Protein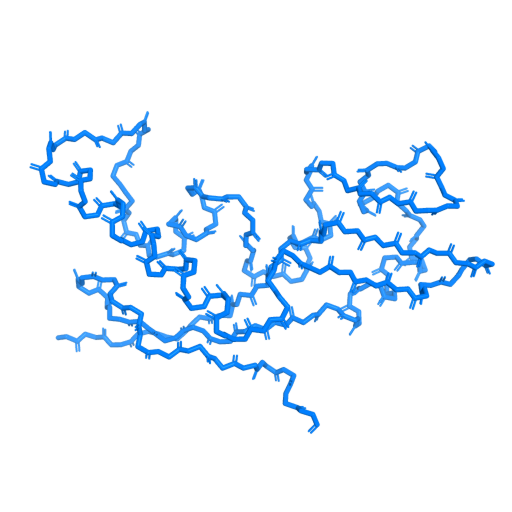 AF-A0A6N0HQB8-F1 (afdb_monomer)

Solvent-accessible surface area (backbone atoms only — not comparable to full-atom values): 7879 Å² total; per-residue (Å²): 140,53,77,46,76,46,60,37,22,46,25,66,44,38,35,37,42,55,97,88,37,78,72,44,76,42,41,74,46,86,48,49,64,59,42,43,54,53,54,48,52,51,46,52,52,49,54,51,26,61,76,70,75,51,55,101,81,65,80,71,91,46,67,65,42,51,45,45,66,71,61,66,49,29,26,74,40,67,66,54,44,40,66,38,83,63,79,31,50,47,47,92,36,89,91,36,45,32,59,64,71,50,58,70,71,50,48,53,52,48,61,70,70,61,67,38,33,37,41,31,28,35,70,88,78,56,48,72,73,47,53,40,65,67,71,67,132

pLDDT: mean 85.75, std 10.16, range [42.97, 95.31]

Nearest PDB structures (foldseek):
  5emw-assembly4_D  TM=5.513E-01  e=2.939E+00  Homo sapiens
  8a0v-assembly1_A  TM=5.756E-01  e=4.259E+00  Homo sapiens
  6s69-assembly1_A  TM=5.580E-01  e=4.531E+00  Homo sapiens
  5xjd-assembly1_B  TM=5.381E-01  e=5.802E+00  Mus musculus
  2bxr-assembly2_B  TM=3.133E-01  e=4.259E+00  Homo sapiens

Secondary structure (DSSP, 8-state):
--EEEEEEEEPEEEEEEETTEEEEEEES--SHHHHHHHHHHHHHHHHHHHHTT--SS---SSHHIIIIIISSSEESSHHHHHT--S--EESS-TT--SGGGS-HHHHHHHHHH---EEEEEETTT--EEEEEESS--

Radius of gyration: 16.35 Å; Cα contacts (8 Å, |Δi|>4): 228; chains: 1; bounding box: 39×25×43 Å

Foldseek 3Di:
DDKDKAKKFFAWAEWEDDPNETPDTDGPDDDFVSVLVVLQVLLVVLVVCVVVVHDPPDNDQWVCCSACPVPPGMDRALVCNQVRDDFHHYPPCVVDRGNVPDDPSHSVNSSVPTKMWMWMADTPSRHTDGIGTPPDD

Organism: NCBI:txid2738852

Sequence (137 aa):
MSVKKIKVYPQINTMSIVGGKLDALTQEYENTKDLKTALEGWVNMIKKYDSVGYYPLVKPEFISEVLVGAFSNIKLTKKAVIADNNYQNISDYPQCNRVFQLPNEIKTQILKRLSGYFVSYQTDNWEILSVESIDNP

Structure (mmCIF, N/CA/C/O backbone):
data_AF-A0A6N0HQB8-F1
#
_entry.id   AF-A0A6N0HQB8-F1
#
loop_
_atom_site.group_PDB
_atom_site.id
_atom_site.type_symbol
_atom_site.label_atom_id
_atom_site.label_alt_id
_atom_site.label_comp_id
_atom_site.label_asym_id
_atom_site.label_entity_id
_atom_site.label_seq_id
_atom_site.pdbx_PDB_ins_code
_atom_site.Cartn_x
_atom_site.Cartn_y
_atom_site.Cartn_z
_atom_site.occupancy
_atom_site.B_iso_or_equiv
_atom_site.auth_seq_id
_atom_site.auth_comp_id
_atom_site.auth_asym_id
_atom_site.auth_atom_id
_atom_site.pdbx_PDB_model_num
ATOM 1 N N . MET A 1 1 ? -14.346 -10.088 21.208 1.00 65.62 1 MET A N 1
ATOM 2 C CA . MET A 1 1 ? -13.255 -9.341 20.558 1.00 65.62 1 MET A CA 1
ATOM 3 C C . MET A 1 1 ? -12.535 -10.260 19.590 1.00 65.62 1 MET A C 1
ATOM 5 O O . MET A 1 1 ? -11.881 -11.197 20.034 1.00 65.62 1 MET A O 1
ATOM 9 N N . SER A 1 2 ? -12.717 -10.054 18.283 1.00 86.12 2 SER A N 1
ATOM 10 C CA . SER A 1 2 ? -12.026 -10.834 17.248 1.00 86.12 2 SER A CA 1
ATOM 11 C C . SER A 1 2 ? -10.854 -10.033 16.686 1.00 86.12 2 SER A C 1
ATOM 13 O O . SER A 1 2 ? -10.963 -8.833 16.440 1.00 86.12 2 SER A O 1
ATOM 15 N N . VAL A 1 3 ? -9.732 -10.707 16.445 1.00 88.75 3 VAL A N 1
ATOM 16 C CA . VAL A 1 3 ? -8.595 -10.148 15.704 1.00 88.75 3 VAL A CA 1
ATOM 17 C C . VAL A 1 3 ? -8.651 -10.680 14.279 1.00 88.75 3 VAL A C 1
ATOM 19 O O . VAL A 1 3 ? -8.899 -11.868 14.071 1.00 88.75 3 VAL A O 1
ATOM 22 N N . LYS A 1 4 ? -8.442 -9.811 13.292 1.00 89.44 4 LYS A N 1
ATOM 23 C CA . LYS A 1 4 ? -8.311 -10.197 11.884 1.00 89.44 4 LYS A CA 1
ATOM 24 C C . LYS A 1 4 ? -6.952 -9.771 11.350 1.00 89.44 4 LYS A C 1
ATOM 26 O O . LYS A 1 4 ? -6.420 -8.738 11.745 1.00 89.44 4 LYS A O 1
ATOM 31 N N . LYS A 1 5 ? -6.414 -10.575 10.433 1.00 90.94 5 LYS A N 1
ATOM 32 C CA . LYS A 1 5 ? -5.165 -10.314 9.712 1.00 90.94 5 LYS A CA 1
ATOM 33 C C . LYS A 1 5 ? -5.471 -10.234 8.221 1.00 90.94 5 LYS A C 1
ATOM 35 O O . LYS A 1 5 ? -6.092 -11.144 7.676 1.00 90.94 5 LYS A O 1
ATOM 40 N N . ILE A 1 6 ? -5.065 -9.147 7.573 1.00 89.25 6 ILE A N 1
ATOM 41 C CA . ILE A 1 6 ? -5.301 -8.908 6.143 1.00 89.25 6 ILE A CA 1
ATOM 42 C C . ILE A 1 6 ? -4.002 -8.610 5.412 1.00 89.25 6 ILE A C 1
ATOM 44 O O . ILE A 1 6 ? -3.038 -8.118 5.996 1.00 89.25 6 ILE A O 1
ATOM 48 N N . LYS A 1 7 ? -3.996 -8.919 4.116 1.00 91.81 7 LYS A N 1
ATOM 49 C CA . LYS A 1 7 ? -2.898 -8.616 3.204 1.00 91.81 7 LYS A CA 1
ATOM 50 C C . LYS A 1 7 ? -3.167 -7.287 2.516 1.00 91.81 7 LYS A C 1
ATOM 52 O O . LYS A 1 7 ? -4.243 -7.114 1.945 1.00 91.81 7 LYS A O 1
ATOM 57 N N . VAL A 1 8 ? -2.192 -6.388 2.531 1.00 90.81 8 VAL A N 1
ATOM 58 C CA . VAL A 1 8 ? -2.298 -5.089 1.868 1.00 90.81 8 VAL A CA 1
ATOM 59 C C . VAL A 1 8 ? -1.035 -4.744 1.090 1.00 90.81 8 VAL A C 1
ATOM 61 O O . VAL A 1 8 ? 0.054 -5.225 1.396 1.00 90.81 8 VAL A O 1
ATOM 64 N N . TYR A 1 9 ? -1.192 -3.909 0.071 1.00 92.06 9 TYR A N 1
ATOM 65 C CA . TYR A 1 9 ? -0.124 -3.439 -0.800 1.00 92.06 9 TYR A CA 1
ATOM 66 C C . TYR A 1 9 ? -0.314 -1.941 -1.036 1.00 92.06 9 TYR A C 1
ATOM 68 O O . TYR A 1 9 ? -1.346 -1.552 -1.593 1.00 92.06 9 TYR A O 1
ATOM 76 N N . PRO A 1 10 ? 0.637 -1.097 -0.618 1.00 92.06 10 PRO A N 1
ATOM 77 C CA . PRO A 1 10 ? 0.599 0.325 -0.925 1.00 92.06 10 PRO A CA 1
ATOM 78 C C . PRO A 1 10 ? 0.655 0.581 -2.435 1.00 92.06 10 PRO A C 1
ATOM 80 O O . PRO A 1 10 ? 1.257 -0.196 -3.184 1.00 92.06 10 PRO A O 1
ATOM 83 N N . GLN A 1 11 ? 0.028 1.666 -2.881 1.00 91.62 11 GLN A N 1
ATOM 84 C CA . GLN A 1 11 ? 0.095 2.129 -4.264 1.00 91.62 11 GLN A CA 1
ATOM 85 C C . GLN A 1 11 ? 1.523 2.495 -4.668 1.00 91.62 11 GLN A C 1
ATOM 87 O O . GLN A 1 11 ? 2.379 2.770 -3.830 1.00 91.62 11 GLN A O 1
ATOM 92 N N . ILE A 1 12 ? 1.765 2.500 -5.975 1.00 92.19 12 ILE A N 1
ATOM 93 C CA . ILE A 1 12 ? 3.021 2.965 -6.556 1.00 92.19 12 ILE A CA 1
ATOM 94 C C . ILE A 1 12 ? 2.941 4.481 -6.701 1.00 92.19 12 ILE A C 1
ATOM 96 O O . ILE A 1 12 ? 1.952 4.979 -7.233 1.00 92.19 12 ILE A O 1
ATOM 100 N N . ASN A 1 13 ? 3.984 5.185 -6.268 1.00 89.19 13 ASN A N 1
ATOM 101 C CA . ASN A 1 13 ? 4.097 6.634 -6.410 1.00 89.19 13 ASN A CA 1
ATOM 102 C C . ASN A 1 13 ? 4.970 6.981 -7.618 1.00 89.19 13 ASN A C 1
ATOM 104 O O . ASN A 1 13 ? 4.560 7.690 -8.541 1.00 89.19 13 ASN A O 1
ATOM 108 N N . THR A 1 14 ? 6.176 6.412 -7.642 1.00 89.88 14 THR A N 1
ATOM 109 C CA . THR A 1 14 ? 7.162 6.652 -8.694 1.00 89.88 14 THR A CA 1
ATOM 110 C C . THR A 1 14 ? 7.794 5.346 -9.161 1.00 89.88 14 THR A C 1
ATOM 112 O O . THR A 1 14 ? 7.902 4.367 -8.415 1.00 89.88 14 THR A O 1
ATOM 115 N N . MET A 1 15 ? 8.210 5.318 -10.423 1.00 91.75 15 MET A N 1
ATOM 116 C CA . MET A 1 15 ? 9.024 4.244 -10.973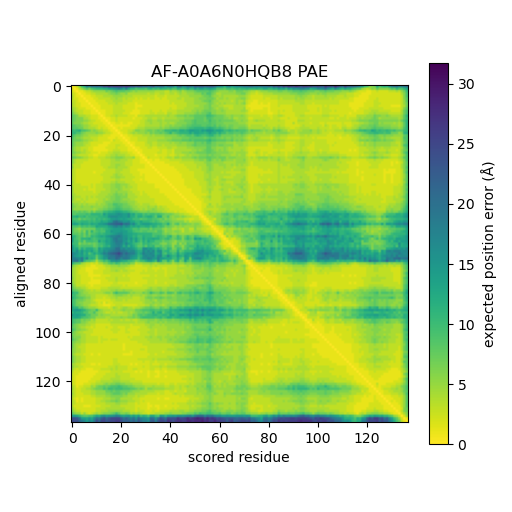 1.00 91.75 15 MET A CA 1
ATOM 117 C C . MET A 1 15 ? 10.028 4.778 -11.987 1.00 91.75 15 MET A C 1
ATOM 119 O O . MET A 1 15 ? 9.715 5.652 -12.797 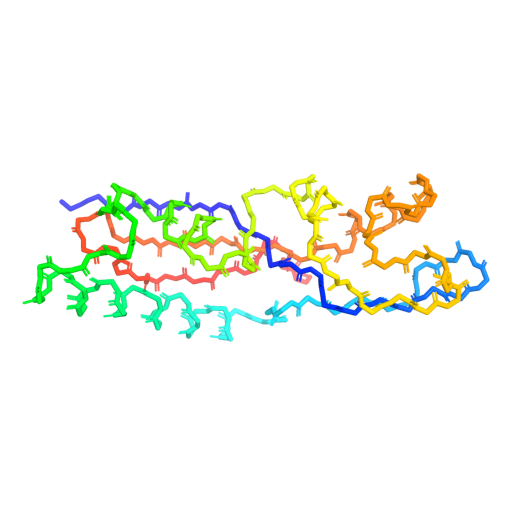1.00 91.75 15 MET A O 1
ATOM 123 N N . SER A 1 16 ? 11.223 4.198 -11.943 1.00 92.38 16 SER A N 1
ATOM 124 C CA . SER A 1 16 ? 12.278 4.416 -12.922 1.00 92.38 16 SER A CA 1
ATOM 125 C C . SER A 1 16 ? 12.371 3.193 -13.821 1.00 92.38 16 SER A C 1
ATOM 127 O O . SER A 1 16 ? 12.516 2.066 -13.337 1.00 92.38 16 SER A O 1
ATOM 129 N N . ILE A 1 17 ? 12.267 3.402 -15.126 1.00 91.88 17 ILE A N 1
ATOM 130 C CA . ILE A 1 17 ? 12.513 2.381 -16.139 1.00 91.88 17 ILE A CA 1
ATOM 131 C C . ILE A 1 17 ? 13.726 2.845 -16.933 1.00 91.88 17 ILE A C 1
ATOM 133 O O . ILE A 1 17 ? 13.737 3.985 -17.364 1.00 91.88 17 ILE A O 1
ATOM 137 N N . VAL A 1 18 ? 14.719 1.975 -17.126 1.00 89.81 18 VAL A N 1
ATOM 138 C CA . VAL A 1 18 ? 15.936 2.268 -17.900 1.00 89.81 18 VAL A CA 1
ATOM 139 C C . VAL A 1 18 ? 16.163 1.128 -18.884 1.00 89.81 18 VAL A C 1
ATOM 141 O O . VAL A 1 18 ? 16.213 -0.042 -18.499 1.00 89.81 18 VAL A O 1
ATOM 144 N N . GLY A 1 19 ? 16.252 1.442 -20.179 1.00 86.44 19 GLY A N 1
ATOM 145 C CA . GLY A 1 19 ? 16.508 0.438 -21.222 1.00 86.44 19 GLY A CA 1
ATOM 146 C C . GLY A 1 19 ? 15.482 -0.707 -21.253 1.00 86.44 19 GLY A C 1
ATOM 147 O O . GLY A 1 19 ? 15.843 -1.859 -21.492 1.00 86.44 19 GLY A O 1
ATOM 148 N N . GLY A 1 20 ? 14.211 -0.416 -20.950 1.00 86.25 20 GLY A N 1
ATOM 149 C CA . GLY A 1 20 ? 13.141 -1.422 -20.915 1.00 86.25 20 GLY A CA 1
ATOM 150 C C . GLY A 1 20 ? 13.156 -2.336 -19.682 1.00 86.25 20 GLY A C 1
ATOM 151 O O . GLY A 1 20 ? 12.544 -3.407 -19.704 1.00 86.25 20 GLY A O 1
ATOM 152 N N . LYS A 1 21 ? 13.837 -1.943 -18.601 1.00 91.56 21 LYS A N 1
ATOM 153 C CA . LYS A 1 21 ? 13.853 -2.670 -17.324 1.00 91.56 21 LYS A CA 1
ATOM 154 C C . LYS A 1 21 ? 13.481 -1.764 -16.164 1.00 91.56 21 LYS A C 1
ATOM 156 O O . LYS A 1 21 ? 13.861 -0.600 -16.142 1.00 91.56 21 LYS A O 1
ATOM 161 N N . LEU A 1 22 ? 12.759 -2.320 -15.195 1.00 92.44 22 LEU A N 1
ATOM 162 C CA . LEU A 1 22 ? 12.408 -1.618 -13.967 1.00 92.44 22 LEU A CA 1
ATOM 163 C C . LEU A 1 22 ? 13.657 -1.446 -13.095 1.00 92.44 22 LEU A C 1
ATOM 165 O O . LEU A 1 22 ? 14.138 -2.410 -12.496 1.00 92.44 22 LEU A O 1
ATOM 169 N N . ASP A 1 23 ? 14.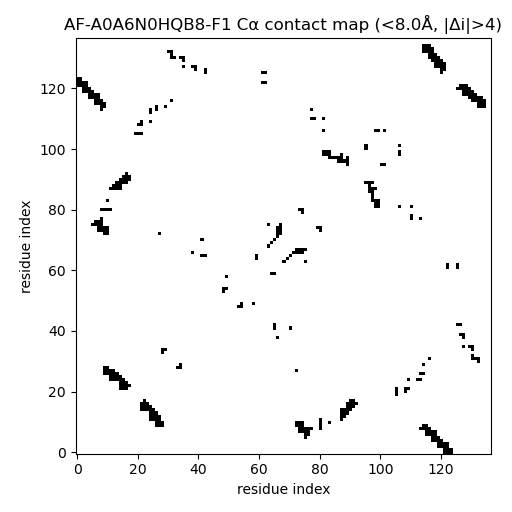139 -0.215 -13.006 1.00 93.81 23 ASP A N 1
ATOM 170 C CA . ASP A 1 23 ? 15.325 0.176 -12.251 1.00 93.81 23 ASP A CA 1
ATOM 171 C C . ASP A 1 23 ? 14.976 0.499 -10.788 1.00 93.81 23 ASP A C 1
ATOM 173 O O . ASP A 1 23 ? 15.502 -0.127 -9.862 1.00 93.81 23 ASP A O 1
ATOM 177 N N . ALA A 1 24 ? 13.971 1.351 -10.572 1.00 91.88 24 ALA A N 1
ATOM 178 C CA . ALA A 1 24 ? 13.498 1.738 -9.243 1.00 91.88 24 ALA A CA 1
ATOM 179 C C . ALA A 1 24 ? 11.967 1.752 -9.157 1.00 91.88 24 ALA A C 1
ATOM 181 O O . ALA A 1 24 ? 11.273 1.972 -10.149 1.00 91.88 24 ALA A O 1
ATOM 182 N N . LEU A 1 25 ? 11.443 1.509 -7.957 1.00 92.62 25 LEU A N 1
ATOM 183 C CA . LEU A 1 25 ? 10.016 1.503 -7.653 1.00 92.62 25 LEU A CA 1
ATOM 184 C C . LEU A 1 25 ? 9.829 2.023 -6.228 1.00 92.62 25 LEU A C 1
ATOM 186 O O . LEU A 1 25 ? 10.314 1.387 -5.295 1.00 92.62 25 LEU A O 1
ATOM 190 N N . THR A 1 26 ? 9.104 3.126 -6.071 1.00 92.81 26 THR A N 1
ATOM 191 C CA . THR A 1 26 ? 8.710 3.656 -4.762 1.00 92.81 26 THR A CA 1
ATOM 192 C C . THR A 1 26 ? 7.208 3.515 -4.602 1.00 92.81 26 THR A C 1
ATOM 194 O O . THR A 1 26 ? 6.419 3.881 -5.480 1.00 92.81 26 THR A O 1
ATOM 197 N N . GLN A 1 27 ? 6.814 2.966 -3.461 1.00 92.31 27 GLN A N 1
ATOM 198 C CA . GLN A 1 27 ? 5.425 2.861 -3.049 1.00 92.31 27 GLN A CA 1
ATOM 199 C C . GLN A 1 27 ? 5.090 3.957 -2.034 1.00 92.31 27 GLN A C 1
ATOM 201 O O . GLN A 1 27 ? 5.982 4.477 -1.376 1.00 92.31 27 GLN A O 1
ATOM 206 N N . GLU A 1 28 ? 3.808 4.295 -1.895 1.00 90.75 28 GLU A N 1
ATOM 207 C CA . GLU A 1 28 ? 3.323 5.324 -0.958 1.00 90.75 28 GLU A CA 1
ATOM 208 C C . GLU A 1 28 ? 3.839 5.113 0.478 1.00 90.75 28 GLU A C 1
ATOM 210 O O . GLU A 1 28 ? 4.178 6.069 1.168 1.00 90.75 28 GLU A O 1
ATOM 215 N N . TYR A 1 29 ? 3.929 3.851 0.911 1.00 90.88 29 TYR A N 1
ATOM 216 C CA . TYR A 1 29 ? 4.484 3.467 2.207 1.00 90.88 29 TYR A CA 1
ATOM 217 C C . TYR A 1 29 ? 5.611 2.459 1.994 1.00 90.88 29 TYR A C 1
ATOM 219 O O . TYR A 1 29 ? 5.368 1.355 1.502 1.00 90.88 29 TYR A O 1
ATOM 227 N N . GLU A 1 30 ? 6.835 2.840 2.364 1.00 85.69 30 GLU A N 1
ATOM 228 C CA . GLU A 1 30 ? 8.041 2.035 2.121 1.00 85.69 30 GLU A CA 1
ATOM 229 C C . GLU A 1 30 ? 8.413 1.129 3.305 1.00 85.69 30 GLU A C 1
ATOM 231 O O . GLU A 1 30 ? 9.152 0.156 3.150 1.00 85.69 30 GLU A O 1
ATOM 236 N N . ASN A 1 31 ? 7.886 1.401 4.502 1.00 90.50 31 ASN A N 1
ATOM 237 C CA . ASN A 1 31 ? 8.168 0.611 5.698 1.00 90.50 31 ASN A CA 1
ATOM 238 C C . ASN A 1 31 ? 6.924 0.408 6.582 1.00 90.50 31 ASN A C 1
ATOM 240 O O . ASN A 1 31 ? 5.890 1.062 6.434 1.00 90.50 31 ASN A O 1
ATOM 244 N N . THR A 1 32 ? 7.035 -0.535 7.522 1.00 93.25 32 THR A N 1
ATOM 245 C CA . THR A 1 32 ? 5.945 -0.918 8.433 1.00 93.25 32 THR A CA 1
ATOM 246 C C . THR A 1 32 ? 5.502 0.223 9.343 1.00 93.25 32 THR A C 1
ATOM 248 O O . THR A 1 32 ? 4.324 0.287 9.690 1.00 93.25 32 THR A O 1
ATOM 251 N N . LYS A 1 33 ? 6.420 1.118 9.731 1.00 93.50 33 LYS A N 1
ATOM 252 C CA . LYS A 1 33 ? 6.137 2.247 10.622 1.00 93.50 33 LYS A CA 1
ATOM 253 C C . LYS A 1 33 ? 5.259 3.277 9.919 1.00 93.50 33 LYS A C 1
ATOM 255 O O . LYS A 1 33 ? 4.212 3.621 10.456 1.00 93.50 33 LYS A O 1
ATOM 260 N N . ASP A 1 34 ? 5.645 3.697 8.720 1.00 91.12 34 ASP A N 1
ATOM 261 C CA . ASP A 1 34 ? 4.906 4.694 7.942 1.00 91.12 34 ASP A CA 1
ATOM 262 C C . ASP A 1 34 ? 3.507 4.188 7.604 1.00 91.12 34 ASP A C 1
ATOM 264 O O . ASP A 1 34 ? 2.516 4.892 7.809 1.00 91.12 34 ASP A O 1
ATOM 268 N N . LEU A 1 35 ? 3.414 2.919 7.190 1.00 90.69 35 LEU A N 1
ATOM 269 C CA . LEU A 1 35 ? 2.129 2.280 6.964 1.00 90.69 35 LEU A CA 1
ATOM 270 C C . LEU A 1 35 ? 1.294 2.246 8.252 1.00 90.69 35 LEU A C 1
ATOM 272 O O . LEU A 1 35 ? 0.144 2.671 8.239 1.00 90.69 35 LEU A O 1
ATOM 276 N N . LYS A 1 36 ? 1.851 1.781 9.378 1.00 91.62 36 LYS A N 1
ATOM 277 C CA . LYS A 1 36 ? 1.121 1.723 10.654 1.00 91.62 36 LYS A CA 1
ATOM 278 C C . LYS A 1 36 ? 0.577 3.094 11.059 1.00 91.62 36 LYS A C 1
ATOM 280 O O . LYS A 1 36 ? -0.606 3.195 11.374 1.00 91.62 36 LYS A O 1
ATOM 285 N N . THR A 1 37 ? 1.399 4.139 10.984 1.00 91.94 37 THR A N 1
ATOM 286 C CA . THR A 1 37 ? 0.989 5.510 11.308 1.00 91.94 37 THR A CA 1
ATOM 287 C C . THR A 1 37 ? -0.137 6.006 10.398 1.00 91.94 37 THR A C 1
ATOM 289 O O . THR A 1 37 ? -1.094 6.605 10.891 1.00 91.94 37 THR A O 1
ATOM 292 N N . ALA A 1 38 ? -0.079 5.726 9.093 1.00 89.50 38 ALA A N 1
ATOM 293 C CA . ALA A 1 38 ? -1.152 6.093 8.169 1.00 89.50 38 ALA A CA 1
ATOM 294 C C . ALA A 1 38 ? -2.474 5.383 8.509 1.00 89.50 38 ALA A C 1
ATOM 296 O O . ALA A 1 38 ? -3.520 6.027 8.610 1.00 89.50 38 ALA A O 1
ATOM 297 N N . LEU A 1 39 ? -2.418 4.071 8.767 1.00 88.25 39 LEU A N 1
ATOM 298 C CA . LEU A 1 39 ? -3.585 3.265 9.138 1.00 88.25 39 LEU A CA 1
ATOM 299 C C . LEU A 1 39 ? -4.235 3.767 10.436 1.00 88.25 39 LEU A C 1
ATOM 301 O O . LEU A 1 39 ? -5.453 3.930 10.500 1.00 88.25 39 LEU A O 1
ATOM 305 N N . GLU A 1 40 ? -3.431 4.048 11.463 1.00 89.50 40 GLU A N 1
ATOM 306 C CA . GLU A 1 40 ? -3.903 4.614 12.733 1.00 89.50 40 GLU A CA 1
ATOM 307 C C . GLU A 1 40 ? -4.546 5.993 12.531 1.00 89.50 40 GLU A C 1
ATOM 309 O O . GLU A 1 40 ? -5.605 6.276 13.099 1.00 89.50 40 GLU A O 1
ATOM 314 N N . GLY A 1 41 ? -3.952 6.838 11.682 1.00 88.31 41 GLY A N 1
ATOM 315 C CA . GLY A 1 41 ? -4.505 8.138 11.305 1.00 88.31 41 GLY A CA 1
ATOM 316 C C . GLY A 1 41 ? -5.894 8.026 10.673 1.00 88.31 41 GLY A C 1
ATOM 317 O O . GLY A 1 41 ? -6.816 8.740 11.074 1.00 88.31 41 GLY A O 1
ATOM 318 N N . TRP A 1 42 ? -6.076 7.089 9.743 1.00 85.62 42 TRP A N 1
ATOM 319 C CA . TRP A 1 42 ? -7.362 6.841 9.087 1.00 85.62 42 TRP A CA 1
ATOM 320 C C . TRP A 1 42 ? -8.424 6.295 10.034 1.00 85.62 42 TRP A C 1
ATOM 322 O O . TRP A 1 42 ? -9.552 6.791 10.043 1.00 85.62 42 TRP A O 1
ATOM 332 N N . VAL A 1 43 ? -8.066 5.328 10.881 1.00 86.00 43 VAL A N 1
ATOM 333 C CA . VAL A 1 4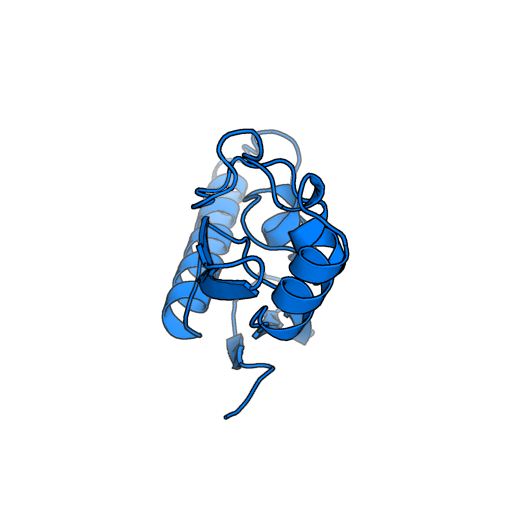3 ? -8.971 4.798 11.911 1.00 86.00 43 VAL A CA 1
ATOM 334 C C . VAL A 1 43 ? -9.414 5.915 12.856 1.00 86.00 43 VAL A C 1
ATOM 336 O O . VAL A 1 43 ? -10.605 6.048 13.142 1.00 86.00 43 VAL A O 1
ATOM 339 N N . ASN A 1 44 ? -8.487 6.769 13.294 1.00 87.50 44 ASN A N 1
ATOM 340 C CA . ASN A 1 44 ? -8.805 7.915 14.143 1.00 87.50 44 ASN A CA 1
ATOM 341 C C . ASN A 1 44 ? -9.709 8.928 13.440 1.00 87.50 44 ASN A C 1
ATOM 343 O O . ASN A 1 44 ? -10.618 9.473 14.066 1.00 87.50 44 ASN A O 1
ATOM 347 N N . MET A 1 45 ? -9.497 9.177 12.147 1.00 84.94 45 MET A N 1
ATOM 348 C CA . MET A 1 45 ? -10.367 10.071 11.391 1.00 84.94 45 MET A CA 1
ATOM 349 C C . MET A 1 45 ? -11.790 9.523 11.286 1.00 84.94 45 MET A C 1
ATOM 351 O O . MET A 1 45 ? -12.745 10.272 11.472 1.00 84.94 45 MET A O 1
ATOM 355 N N . ILE A 1 46 ? -11.951 8.217 11.085 1.00 81.69 46 ILE A N 1
ATOM 356 C CA . ILE A 1 46 ? -13.285 7.620 11.039 1.00 81.69 46 ILE A CA 1
ATOM 357 C C . ILE A 1 46 ? -13.953 7.615 12.413 1.00 81.69 46 ILE A C 1
ATOM 359 O O . ILE A 1 46 ? -15.149 7.876 12.506 1.00 81.69 46 ILE A O 1
ATOM 363 N N . LYS A 1 47 ? -13.199 7.391 13.494 1.00 84.38 47 LYS A N 1
ATOM 364 C CA . LYS A 1 47 ? -13.726 7.555 14.858 1.00 84.38 47 LYS A CA 1
ATOM 365 C C . LYS A 1 47 ? -14.217 8.985 15.102 1.00 84.38 47 LYS A C 1
ATOM 367 O O . LYS A 1 47 ? -15.255 9.172 15.729 1.00 84.38 47 LYS A O 1
ATOM 372 N N . LYS A 1 48 ? -13.521 9.994 14.563 1.00 87.00 48 LYS A N 1
ATOM 373 C CA . LYS A 1 48 ? -13.995 11.387 14.600 1.00 87.00 48 LYS A CA 1
ATOM 374 C C . LYS A 1 48 ? -15.291 11.557 13.810 1.00 87.00 48 LYS A C 1
ATOM 376 O O . LYS A 1 48 ? -16.226 12.139 14.346 1.00 87.00 48 LYS A O 1
ATOM 381 N N . TYR A 1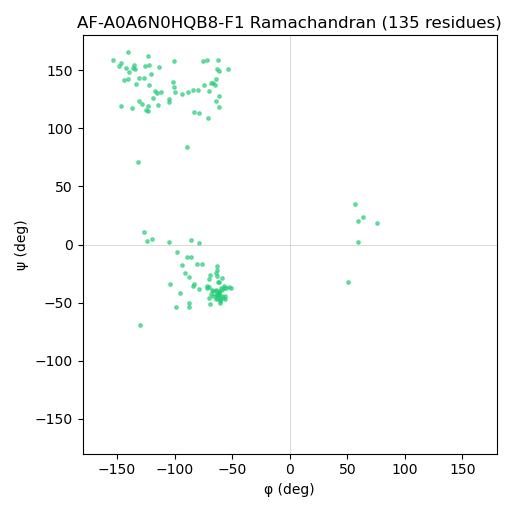 49 ? -15.376 11.021 12.595 1.00 85.38 49 TYR A N 1
ATOM 382 C CA . TYR A 1 49 ? -16.604 11.021 11.789 1.00 85.38 49 TYR A CA 1
ATOM 383 C C . TYR A 1 49 ? -17.793 10.368 12.506 1.00 85.38 49 TYR A C 1
ATOM 385 O O . TYR A 1 49 ? -18.867 10.964 12.556 1.00 85.38 49 TYR A O 1
ATOM 393 N N . ASP A 1 50 ? -17.583 9.216 13.147 1.00 84.62 50 ASP A N 1
ATOM 394 C CA . ASP A 1 50 ? -18.600 8.543 13.965 1.00 84.62 50 ASP A CA 1
ATOM 395 C C . ASP A 1 50 ? -19.039 9.422 15.147 1.00 84.62 50 ASP A C 1
ATOM 397 O O . ASP A 1 50 ? -20.231 9.595 15.381 1.00 84.62 50 ASP A O 1
ATOM 401 N N . SER A 1 51 ? -18.087 10.073 15.829 1.00 87.38 51 SER A N 1
ATOM 402 C CA . SER A 1 51 ? -18.386 10.947 16.975 1.00 87.38 51 SER A CA 1
ATOM 403 C C . SER A 1 51 ? -19.227 12.180 16.629 1.00 87.38 51 SER A C 1
ATOM 405 O O . SER A 1 51 ? -19.915 12.708 17.499 1.00 87.38 51 SER A O 1
ATOM 407 N N . VAL A 1 52 ? -19.188 12.634 15.372 1.00 90.38 52 VAL A N 1
ATOM 408 C CA . VAL A 1 52 ? -19.988 13.772 14.886 1.00 90.38 52 VAL A CA 1
ATOM 409 C C . VAL A 1 52 ? -21.170 13.337 14.013 1.00 90.38 52 VAL A C 1
ATOM 411 O O . VAL A 1 52 ? -21.885 14.188 13.491 1.00 90.38 52 VAL A O 1
ATOM 414 N N . GLY A 1 53 ? -21.377 12.026 13.831 1.00 82.81 53 GLY A N 1
ATOM 415 C CA . GLY A 1 53 ? -22.451 11.464 13.009 1.00 82.81 53 GLY A CA 1
ATOM 416 C C . GLY A 1 53 ? -22.359 11.801 11.516 1.00 82.81 53 GLY A C 1
ATOM 417 O O . GLY A 1 53 ? -23.381 11.788 10.832 1.00 82.81 53 GLY A O 1
ATOM 418 N N . TYR A 1 54 ? -21.168 12.122 11.001 1.00 78.94 54 TYR A N 1
ATOM 419 C CA . TYR A 1 54 ? -20.979 12.554 9.615 1.00 78.94 54 TYR A CA 1
ATOM 420 C C . TYR A 1 54 ? -19.986 11.663 8.879 1.00 78.94 54 TYR A C 1
ATOM 422 O O . TYR A 1 54 ? -18.806 11.637 9.214 1.00 78.94 54 TYR A O 1
ATOM 430 N N . TYR A 1 55 ? -20.455 11.015 7.814 1.00 75.12 55 TYR A N 1
ATOM 431 C CA . TYR A 1 55 ? -19.625 10.289 6.859 1.00 75.12 55 TYR A CA 1
ATOM 432 C C . TYR A 1 55 ? -19.759 10.946 5.481 1.00 75.12 55 TYR A C 1
ATOM 434 O O . TYR A 1 55 ? -20.889 11.167 5.048 1.00 75.12 55 TYR A O 1
ATOM 442 N N . PRO A 1 56 ? -18.656 11.223 4.758 1.00 69.38 56 PRO A N 1
ATOM 443 C CA . PRO A 1 56 ? -18.724 11.864 3.441 1.00 69.38 56 PRO A CA 1
ATOM 444 C C . PRO A 1 56 ? -19.537 11.093 2.388 1.00 69.38 56 PRO A C 1
ATOM 446 O O . PRO A 1 56 ? -20.077 11.702 1.471 1.00 69.38 56 PRO A O 1
ATOM 449 N N . LEU A 1 57 ? -19.600 9.762 2.503 1.00 70.38 57 LEU A N 1
ATOM 450 C CA . LEU A 1 57 ? -20.340 8.887 1.588 1.00 70.38 57 LEU A CA 1
ATOM 451 C C . LEU A 1 57 ? -21.241 7.921 2.365 1.00 70.38 57 LEU A C 1
ATOM 453 O O . LEU A 1 57 ? -22.460 8.043 2.341 1.00 70.38 57 LEU A O 1
ATOM 457 N N . VAL A 1 58 ? -20.633 6.968 3.073 1.00 75.69 58 VAL A N 1
ATOM 458 C CA . VAL A 1 58 ? -21.317 5.950 3.878 1.00 75.69 58 VAL A CA 1
ATOM 459 C C . VAL A 1 58 ? -20.443 5.585 5.073 1.00 75.69 58 VAL A C 1
ATOM 461 O O . VAL A 1 58 ? -19.217 5.731 5.022 1.00 75.69 58 VAL A O 1
ATOM 464 N N . LYS A 1 59 ? -21.069 5.132 6.161 1.00 76.94 59 LYS A N 1
ATOM 465 C CA . LYS A 1 59 ? -20.347 4.552 7.293 1.00 76.94 59 LYS A CA 1
ATOM 466 C C . LYS A 1 59 ? -19.647 3.270 6.825 1.00 76.94 59 LYS A C 1
ATOM 468 O O . LYS A 1 59 ? -20.344 2.388 6.336 1.00 76.94 59 LYS A O 1
ATOM 473 N N . PRO A 1 60 ? -18.316 3.148 6.970 1.00 75.31 60 PRO A N 1
ATOM 474 C CA . PRO A 1 60 ? -17.631 1.921 6.596 1.00 75.31 60 PRO A CA 1
ATOM 475 C C . PRO A 1 60 ? -18.053 0.775 7.523 1.00 75.31 60 PRO A C 1
ATOM 477 O O . PRO A 1 60 ? -18.167 0.955 8.735 1.00 75.31 60 PRO A O 1
ATOM 480 N N . GLU A 1 61 ? -18.264 -0.407 6.959 1.00 72.56 61 GLU A N 1
ATOM 481 C CA . GLU A 1 61 ? -18.654 -1.618 7.684 1.00 72.56 61 GLU A CA 1
ATOM 482 C C . GLU A 1 61 ? -17.436 -2.439 8.136 1.00 72.56 61 GLU A C 1
ATOM 484 O O . GLU A 1 61 ? -17.506 -3.202 9.103 1.00 72.56 61 GLU A O 1
ATOM 489 N N . PHE A 1 62 ? -16.291 -2.295 7.461 1.00 69.06 62 PHE A N 1
ATOM 490 C CA . PHE A 1 62 ? -15.085 -3.070 7.755 1.00 69.06 62 PHE A CA 1
ATOM 491 C C . PHE A 1 62 ? -13.785 -2.355 7.363 1.00 69.06 62 PHE A C 1
ATOM 493 O O . PHE A 1 62 ? -13.768 -1.494 6.485 1.00 69.06 62 PHE A O 1
ATOM 500 N N . ILE A 1 63 ? -12.654 -2.766 7.966 1.00 66.12 63 ILE A N 1
ATOM 501 C CA . ILE A 1 63 ? -11.350 -2.128 7.706 1.00 66.12 63 ILE A CA 1
ATOM 502 C C . ILE A 1 63 ? -10.980 -2.147 6.220 1.00 66.12 63 ILE A C 1
ATOM 504 O O . ILE A 1 63 ? -10.398 -1.189 5.749 1.00 66.12 63 ILE A O 1
ATOM 508 N N . SER A 1 64 ? -11.299 -3.183 5.435 1.00 65.81 64 SER A N 1
ATOM 509 C CA . SER A 1 64 ? -11.001 -3.125 3.998 1.00 65.81 64 SER A CA 1
ATOM 510 C C . SER A 1 64 ? -11.754 -2.004 3.274 1.00 65.81 64 SER A C 1
ATOM 512 O O . SER A 1 64 ? -11.196 -1.480 2.324 1.00 65.81 64 SER A O 1
ATOM 514 N N . GLU A 1 65 ? -12.923 -1.538 3.721 1.00 68.81 65 GLU A N 1
ATOM 515 C CA . GLU A 1 65 ? -13.535 -0.317 3.157 1.00 68.81 65 GLU A CA 1
ATOM 516 C C . GLU A 1 65 ? -12.777 0.928 3.593 1.00 68.81 65 GLU A C 1
ATOM 518 O O . GLU A 1 65 ? -12.549 1.828 2.794 1.00 68.81 65 GLU A O 1
ATOM 523 N N . VAL A 1 66 ? -12.305 0.946 4.838 1.00 66.62 66 VAL A N 1
ATOM 524 C CA . VAL A 1 66 ? -11.438 2.010 5.351 1.00 66.62 66 VAL A CA 1
ATOM 525 C C . VAL A 1 66 ? -10.140 2.094 4.543 1.00 66.62 66 VAL A C 1
ATOM 527 O O . VAL A 1 66 ? -9.754 3.166 4.095 1.00 66.62 66 VAL A O 1
ATOM 530 N N . LEU A 1 67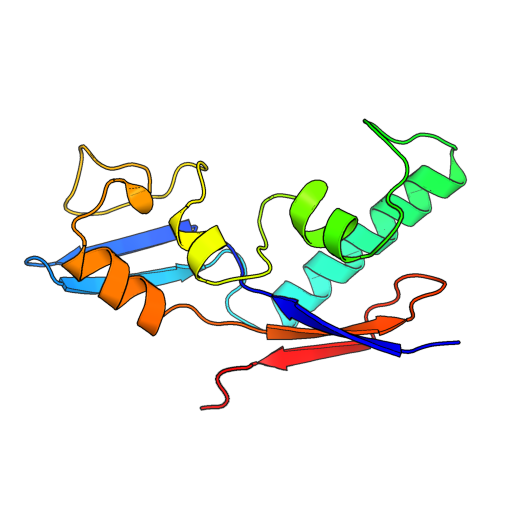 ? -9.482 0.962 4.302 1.00 63.16 67 LEU A N 1
ATOM 531 C CA . LEU A 1 67 ? -8.159 0.898 3.682 1.00 63.16 67 LEU A CA 1
ATOM 532 C C . LEU A 1 67 ? -8.192 0.970 2.157 1.00 63.16 67 LEU A C 1
ATOM 534 O O . LEU A 1 67 ? -7.273 1.516 1.558 1.00 63.16 67 LEU A O 1
ATOM 538 N N . VAL A 1 68 ? -9.224 0.404 1.529 1.00 60.94 68 VAL A N 1
ATOM 539 C CA . VAL A 1 68 ? -9.332 0.276 0.065 1.00 60.94 68 VAL A CA 1
ATOM 540 C C . VAL A 1 68 ? -10.306 1.296 -0.514 1.00 60.94 68 VAL A C 1
ATOM 542 O O . VAL A 1 68 ? -10.103 1.757 -1.634 1.00 60.94 68 VAL A O 1
ATOM 545 N N . GLY A 1 69 ? -11.363 1.635 0.228 1.00 57.47 69 GLY A N 1
ATOM 546 C CA . GLY A 1 69 ? -12.452 2.498 -0.228 1.00 57.47 69 GLY A CA 1
ATOM 547 C C . GLY A 1 69 ? -12.291 3.964 0.169 1.00 57.47 69 GLY A C 1
ATOM 548 O O . GLY A 1 69 ? -12.535 4.834 -0.659 1.00 57.47 69 GLY A O 1
ATOM 549 N N . ALA A 1 70 ? -11.858 4.255 1.400 1.00 55.09 70 ALA A N 1
ATOM 550 C CA . ALA A 1 70 ? -11.844 5.629 1.910 1.00 55.09 70 ALA A CA 1
ATOM 551 C C . ALA A 1 70 ? -10.564 6.416 1.573 1.00 55.09 70 ALA A C 1
ATOM 553 O O . ALA A 1 70 ? -10.637 7.636 1.452 1.00 55.09 70 ALA A O 1
ATOM 554 N N . PHE A 1 71 ? -9.411 5.753 1.397 1.00 58.50 71 PHE A N 1
ATOM 555 C CA . PHE A 1 71 ? -8.117 6.455 1.301 1.00 58.50 71 PHE A CA 1
ATOM 556 C C . PHE A 1 71 ? -7.258 6.151 0.075 1.00 58.50 71 PHE A C 1
ATOM 558 O O . PHE A 1 71 ? -6.117 6.591 0.050 1.00 58.50 71 PHE A O 1
ATOM 565 N N . SER A 1 72 ? -7.812 5.454 -0.927 1.00 66.88 72 SER A N 1
ATOM 566 C CA . SER A 1 72 ? -7.257 5.073 -2.248 1.00 66.88 72 SER A CA 1
ATOM 567 C C . SER A 1 72 ? -5.881 4.394 -2.312 1.00 66.88 72 SER A C 1
ATOM 569 O O . SER A 1 72 ? -5.695 3.531 -3.172 1.00 66.88 72 SER A O 1
ATOM 571 N N . ASN A 1 73 ? -4.952 4.706 -1.414 1.00 82.25 73 ASN A N 1
ATOM 572 C CA . ASN A 1 73 ? -3.515 4.502 -1.550 1.00 82.25 73 ASN A CA 1
ATOM 573 C C . ASN A 1 73 ? -3.048 3.105 -1.122 1.00 82.25 73 ASN A C 1
ATOM 575 O O . ASN A 1 73 ? -1.855 2.811 -1.147 1.00 82.25 73 ASN A O 1
ATOM 579 N N . ILE A 1 74 ? -3.976 2.212 -0.761 1.00 88.06 74 ILE A N 1
ATOM 580 C CA . ILE A 1 74 ? -3.696 0.822 -0.398 1.00 88.06 74 ILE A CA 1
ATOM 581 C C . ILE A 1 74 ? -4.676 -0.117 -1.096 1.00 88.06 74 ILE A C 1
ATOM 583 O O . ILE A 1 74 ? -5.878 0.130 -1.155 1.00 88.06 74 ILE A O 1
ATOM 587 N N . LYS A 1 75 ? -4.165 -1.241 -1.604 1.00 88.12 75 LYS A N 1
ATOM 588 C CA . LYS A 1 75 ? -4.948 -2.284 -2.275 1.00 88.12 75 LYS A CA 1
ATOM 589 C C . LYS A 1 75 ? -4.794 -3.638 -1.588 1.00 88.12 75 LYS A C 1
ATOM 591 O O . LYS A 1 75 ? -3.763 -3.937 -0.996 1.00 88.12 75 LYS A O 1
ATOM 596 N N . LEU A 1 76 ? -5.789 -4.513 -1.739 1.00 89.38 76 LEU A N 1
ATOM 597 C CA . LEU A 1 76 ? -5.760 -5.875 -1.169 1.00 89.38 76 LEU A CA 1
ATOM 598 C C . LEU A 1 76 ? -4.940 -6.871 -1.996 1.00 89.38 76 LEU A C 1
ATOM 600 O O . LEU A 1 76 ? -4.598 -7.953 -1.523 1.00 89.38 76 LEU A O 1
ATOM 604 N N . THR A 1 77 ? -4.637 -6.545 -3.255 1.00 90.31 77 THR A N 1
ATOM 605 C CA . THR A 1 77 ? -3.898 -7.438 -4.154 1.00 90.31 77 THR A CA 1
ATOM 606 C C . THR A 1 77 ? -2.885 -6.668 -4.990 1.00 90.31 77 THR A C 1
ATOM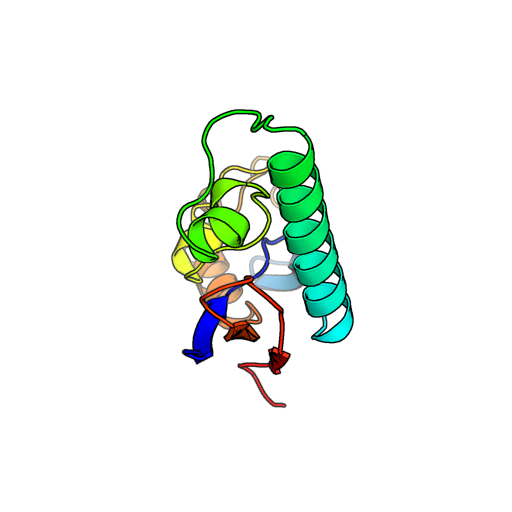 608 O O . THR A 1 77 ? -3.148 -5.540 -5.402 1.00 90.31 77 THR A O 1
ATOM 611 N N . LYS A 1 78 ? -1.760 -7.312 -5.332 1.00 92.44 78 LYS A N 1
ATOM 612 C CA . LYS A 1 78 ? -0.781 -6.756 -6.282 1.00 92.44 78 LYS A CA 1
ATOM 613 C C . LYS A 1 78 ? -1.424 -6.404 -7.628 1.00 92.44 78 LYS A C 1
ATOM 615 O O . LYS A 1 78 ? -1.109 -5.377 -8.211 1.00 92.44 78 LYS A O 1
ATOM 620 N N . LYS A 1 79 ? -2.374 -7.220 -8.105 1.00 91.38 79 LYS A N 1
ATOM 621 C CA . LYS A 1 79 ? -3.115 -6.950 -9.351 1.00 91.38 79 LYS A CA 1
ATOM 622 C C . LYS A 1 79 ? -3.919 -5.651 -9.272 1.00 91.38 79 LYS A C 1
ATOM 624 O O . LYS A 1 79 ? -3.925 -4.900 -10.238 1.00 91.38 79 LYS A O 1
ATOM 629 N N . ALA A 1 80 ? -4.543 -5.370 -8.129 1.00 90.00 80 ALA A N 1
ATOM 630 C CA . ALA A 1 80 ? -5.264 -4.120 -7.911 1.00 90.00 80 ALA A CA 1
ATOM 631 C C . ALA A 1 80 ? -4.330 -2.901 -7.821 1.00 90.00 80 ALA A C 1
ATOM 633 O O . ALA A 1 80 ? -4.756 -1.808 -8.168 1.00 90.00 80 ALA A O 1
ATOM 634 N N . VAL A 1 81 ? -3.065 -3.078 -7.413 1.00 90.38 81 VAL A N 1
ATOM 635 C CA . VAL A 1 81 ? -2.046 -2.015 -7.508 1.00 90.38 81 VAL A CA 1
ATOM 636 C C . VAL A 1 81 ? -1.693 -1.721 -8.969 1.00 90.38 81 VAL A C 1
ATOM 638 O O . VAL A 1 81 ? -1.610 -0.565 -9.354 1.00 90.38 81 VAL A O 1
ATOM 641 N N . ILE A 1 82 ? -1.531 -2.751 -9.806 1.00 91.75 82 ILE A N 1
ATOM 642 C CA . ILE A 1 82 ? -1.236 -2.574 -11.241 1.00 91.75 82 ILE A CA 1
ATOM 643 C C . ILE A 1 82 ? -2.411 -1.950 -12.001 1.00 91.75 82 ILE A C 1
ATOM 645 O O . ILE A 1 82 ? -2.201 -1.148 -12.905 1.00 91.75 82 ILE A O 1
ATOM 649 N N . ALA A 1 83 ? -3.639 -2.345 -11.658 1.00 88.69 83 ALA A N 1
ATOM 650 C CA . ALA A 1 83 ? -4.865 -1.849 -12.281 1.00 88.69 83 ALA A CA 1
ATOM 651 C C . ALA A 1 83 ? -5.291 -0.463 -11.770 1.00 88.69 83 ALA A C 1
ATOM 653 O O . ALA A 1 83 ? -6.347 0.033 -12.159 1.00 88.69 83 ALA A O 1
ATOM 654 N N . ASP A 1 84 ? -4.510 0.135 -10.873 1.00 85.62 84 ASP A N 1
ATOM 655 C CA . ASP A 1 84 ? -4.840 1.415 -10.284 1.00 85.62 84 ASP A CA 1
ATOM 656 C C . ASP A 1 84 ? -4.869 2.542 -11.325 1.00 85.62 84 ASP A C 1
ATOM 658 O O . ASP A 1 84 ? -4.069 2.561 -12.264 1.00 85.62 84 ASP A O 1
ATOM 662 N N . ASN A 1 85 ? -5.812 3.476 -11.166 1.00 82.38 85 ASN A N 1
ATOM 663 C CA . ASN A 1 85 ? -6.000 4.570 -12.116 1.00 82.38 85 ASN A CA 1
ATOM 664 C C . ASN A 1 85 ? -5.337 5.888 -11.695 1.00 82.38 85 ASN A C 1
ATOM 666 O O . ASN A 1 85 ? -5.346 6.826 -12.501 1.00 82.38 85 ASN A O 1
ATOM 670 N N . ASN A 1 86 ? -4.770 5.974 -10.487 1.00 84.19 86 ASN A N 1
ATOM 671 C CA . ASN A 1 86 ? -4.101 7.189 -10.050 1.00 84.19 86 ASN A CA 1
ATOM 672 C C . ASN A 1 86 ? -2.895 7.455 -10.950 1.00 84.19 86 ASN A C 1
ATOM 674 O O . ASN A 1 86 ? -2.313 6.536 -11.528 1.00 84.19 86 ASN A O 1
ATOM 678 N N . TYR A 1 87 ? -2.538 8.725 -11.100 1.00 86.25 87 TYR A N 1
ATOM 679 C CA . TYR A 1 87 ? -1.342 9.085 -11.846 1.00 86.25 87 TYR A CA 1
ATOM 680 C C . TYR A 1 87 ? -0.093 8.671 -11.066 1.00 86.25 87 TYR A C 1
ATOM 682 O O . TYR A 1 87 ? 0.015 8.960 -9.878 1.00 86.25 87 TYR A O 1
ATOM 690 N N . GLN A 1 88 ? 0.847 8.017 -11.746 1.00 88.69 88 GLN A N 1
ATOM 691 C CA . GLN A 1 88 ? 2.178 7.706 -11.232 1.00 88.69 88 GLN A CA 1
ATOM 692 C C . GLN A 1 88 ? 3.242 8.473 -12.013 1.00 88.69 88 GLN A C 1
ATOM 694 O O . GLN A 1 88 ? 3.072 8.772 -13.197 1.00 88.69 88 GLN A O 1
ATOM 699 N N . ASN A 1 89 ? 4.368 8.749 -11.359 1.00 88.38 89 ASN A N 1
ATOM 700 C CA . ASN A 1 89 ? 5.537 9.294 -12.035 1.00 88.38 89 ASN A CA 1
ATOM 701 C C . ASN A 1 89 ? 6.337 8.152 -12.684 1.00 88.38 89 ASN A C 1
ATOM 703 O O . ASN A 1 89 ? 6.861 7.291 -11.974 1.00 88.38 89 ASN A O 1
ATOM 707 N N . ILE A 1 90 ? 6.404 8.130 -14.017 1.00 90.00 90 ILE A N 1
ATOM 708 C CA . ILE A 1 90 ? 7.025 7.059 -14.806 1.00 90.00 90 ILE A CA 1
ATOM 709 C C . ILE A 1 90 ? 8.121 7.665 -15.689 1.00 90.00 90 ILE A C 1
ATOM 711 O O . ILE A 1 90 ? 7.824 8.446 -16.594 1.00 90.00 90 ILE A O 1
ATOM 715 N N . SER A 1 91 ? 9.385 7.299 -15.454 1.00 88.81 91 SER A N 1
ATOM 716 C CA . SER A 1 91 ? 10.484 7.696 -16.346 1.00 88.81 91 SER A CA 1
ATOM 717 C C . SER A 1 91 ? 10.483 6.883 -17.646 1.00 88.81 91 SER A C 1
ATOM 719 O O . SER A 1 91 ? 9.930 5.785 -17.713 1.00 88.81 91 SER A O 1
ATOM 721 N N . ASP A 1 92 ? 11.111 7.428 -18.690 1.00 82.56 92 ASP A N 1
ATOM 722 C CA . ASP A 1 92 ? 11.380 6.779 -19.986 1.00 82.56 92 ASP A CA 1
ATOM 723 C C . ASP A 1 92 ? 10.151 6.279 -20.779 1.00 82.56 92 ASP A C 1
ATOM 725 O O . ASP A 1 92 ? 10.292 5.753 -21.882 1.00 82.56 92 ASP A O 1
ATOM 729 N N . TYR A 1 93 ? 8.935 6.510 -20.274 1.00 85.12 93 TYR A N 1
ATOM 730 C CA . TYR A 1 93 ? 7.661 6.257 -20.952 1.00 85.12 93 TYR A CA 1
ATOM 731 C C . TYR A 1 93 ? 6.754 7.492 -20.838 1.00 85.12 93 TYR A C 1
ATOM 733 O O . TYR A 1 93 ? 5.744 7.446 -20.141 1.00 85.12 93 TYR A O 1
ATOM 741 N N . PRO A 1 94 ? 7.049 8.603 -21.540 1.00 80.88 94 PRO A N 1
ATOM 742 C CA . PRO A 1 94 ? 6.333 9.876 -21.371 1.00 80.88 94 PRO A CA 1
ATOM 743 C C . PRO A 1 94 ? 4.840 9.816 -21.740 1.00 80.88 94 PRO A C 1
ATOM 745 O O . PRO A 1 94 ? 4.066 10.677 -21.337 1.00 80.88 94 PRO A O 1
ATOM 748 N N . GLN A 1 95 ? 4.428 8.800 -22.504 1.00 85.25 95 GLN A N 1
ATOM 749 C CA . GLN A 1 95 ? 3.025 8.548 -22.858 1.00 85.25 95 GLN A CA 1
ATOM 750 C C . GLN A 1 95 ? 2.274 7.729 -21.794 1.00 85.25 95 GLN A C 1
ATOM 752 O O . GLN A 1 95 ? 1.056 7.575 -21.874 1.00 85.25 95 GLN A O 1
ATOM 757 N N . CYS A 1 96 ? 2.991 7.167 -20.819 1.00 88.38 96 CYS A N 1
ATOM 758 C CA . CYS A 1 96 ? 2.424 6.384 -19.733 1.00 88.38 96 CYS A CA 1
ATOM 759 C C . CYS A 1 96 ? 2.432 7.223 -18.462 1.00 88.38 96 CYS A C 1
ATOM 761 O O . CYS A 1 96 ? 3.474 7.656 -17.988 1.00 88.38 96 CYS A O 1
ATOM 763 N N . ASN A 1 97 ? 1.257 7.401 -17.878 1.00 90.44 97 ASN A N 1
ATOM 764 C CA . ASN A 1 97 ? 1.097 8.009 -16.563 1.00 90.44 97 ASN A CA 1
ATOM 765 C C . ASN A 1 97 ? 0.423 7.056 -15.572 1.00 90.44 97 ASN A C 1
ATOM 767 O O . ASN A 1 97 ? 0.123 7.453 -14.450 1.00 90.44 97 ASN A O 1
ATOM 771 N N . ARG A 1 98 ? 0.168 5.810 -15.996 1.00 91.19 98 ARG A N 1
ATOM 772 C CA . ARG A 1 98 ? -0.435 4.753 -15.189 1.00 91.19 98 ARG A CA 1
ATOM 773 C C . ARG A 1 98 ? 0.223 3.407 -15.450 1.00 91.19 98 ARG A C 1
ATOM 775 O O . ARG A 1 98 ? 0.502 3.061 -16.598 1.00 91.19 98 ARG A O 1
ATOM 782 N N . VAL A 1 99 ? 0.394 2.595 -14.409 1.00 91.00 99 VAL A N 1
ATOM 783 C CA . VAL A 1 99 ? 1.090 1.298 -14.512 1.00 91.00 99 VAL A CA 1
ATOM 784 C C . VAL A 1 99 ? 0.442 0.347 -15.515 1.00 91.00 99 VAL A C 1
ATOM 786 O O . VAL A 1 99 ? 1.145 -0.337 -16.259 1.00 91.00 99 VAL A O 1
ATOM 789 N N . PHE A 1 100 ? -0.891 0.301 -15.588 1.00 91.38 100 PHE A N 1
ATOM 790 C CA . PHE A 1 100 ? -1.577 -0.602 -16.517 1.00 91.38 100 PHE A CA 1
ATOM 791 C C . PHE A 1 100 ? -1.291 -0.294 -17.997 1.00 91.38 100 PHE A C 1
ATOM 793 O O . PHE A 1 100 ? -1.447 -1.191 -18.831 1.00 91.38 100 PHE A O 1
ATOM 800 N N . GLN A 1 101 ? -0.863 0.935 -18.317 1.00 93.19 101 GLN A N 1
ATOM 801 C CA . GLN A 1 101 ? -0.519 1.373 -19.675 1.00 93.19 101 GLN A CA 1
ATOM 802 C C . GLN A 1 101 ? 0.844 0.839 -20.136 1.00 93.19 101 GLN A C 1
ATOM 804 O O . GLN A 1 101 ? 1.120 0.826 -21.333 1.00 93.19 101 GLN A O 1
ATOM 809 N N . LEU A 1 102 ? 1.686 0.371 -19.210 1.00 93.12 102 LEU A N 1
ATOM 810 C CA . LEU A 1 102 ? 3.017 -0.136 -19.526 1.00 93.12 102 LEU A CA 1
ATOM 811 C C . LEU A 1 102 ? 2.975 -1.499 -20.242 1.00 93.12 102 LEU A C 1
ATOM 813 O O . LEU A 1 102 ? 2.002 -2.258 -20.098 1.00 93.12 102 LEU A O 1
ATOM 817 N N . PRO A 1 103 ? 4.059 -1.865 -20.957 1.00 93.38 103 PRO A N 1
ATOM 818 C CA . PRO A 1 103 ? 4.232 -3.201 -21.523 1.00 93.38 103 PRO A CA 1
ATOM 819 C C . PRO A 1 103 ? 4.089 -4.317 -20.477 1.00 93.38 103 PRO A C 1
ATOM 821 O O . PRO A 1 103 ? 4.381 -4.137 -19.289 1.00 93.38 103 PRO A O 1
ATOM 824 N N . ASN A 1 104 ? 3.641 -5.499 -20.909 1.00 93.94 104 ASN A N 1
ATOM 825 C CA . ASN A 1 104 ? 3.391 -6.639 -20.015 1.00 93.94 104 ASN A CA 1
ATOM 826 C C . ASN A 1 104 ? 4.662 -7.112 -19.296 1.00 93.94 104 ASN A C 1
ATOM 828 O O . ASN A 1 104 ? 4.604 -7.531 -18.136 1.00 93.94 104 ASN A O 1
ATOM 832 N N . GLU A 1 105 ? 5.811 -6.989 -19.951 1.00 93.88 105 GLU A N 1
ATOM 833 C CA . GLU A 1 105 ? 7.128 -7.323 -19.422 1.00 93.88 105 GLU A CA 1
ATOM 834 C C . GLU A 1 105 ? 7.472 -6.434 -18.222 1.00 93.88 105 GLU A C 1
ATOM 836 O O . GLU A 1 105 ? 7.921 -6.934 -17.188 1.00 93.88 105 GLU A O 1
ATOM 841 N N . ILE A 1 106 ? 7.198 -5.128 -18.317 1.00 93.75 106 ILE A N 1
ATOM 842 C CA . ILE A 1 106 ? 7.417 -4.172 -17.225 1.00 93.75 106 ILE A CA 1
ATOM 843 C C . ILE A 1 106 ? 6.419 -4.422 -16.094 1.00 93.75 106 ILE A C 1
ATOM 845 O O . ILE A 1 106 ? 6.818 -4.533 -14.937 1.00 93.75 106 ILE A O 1
ATOM 849 N N . LYS A 1 107 ? 5.130 -4.609 -16.410 1.00 94.12 107 LYS A N 1
ATOM 850 C CA . LYS A 1 107 ? 4.099 -4.922 -15.401 1.00 94.12 107 LYS A CA 1
ATOM 851 C C . LYS A 1 107 ? 4.442 -6.183 -14.607 1.00 94.12 107 LYS A C 1
ATOM 853 O O . LYS A 1 107 ? 4.246 -6.226 -13.394 1.00 94.12 107 LYS A O 1
ATOM 858 N N . THR A 1 108 ? 5.018 -7.189 -15.265 1.00 94.31 108 THR A N 1
ATOM 859 C CA . THR A 1 108 ? 5.496 -8.415 -14.610 1.00 94.31 108 THR A CA 1
ATOM 860 C C . THR A 1 108 ? 6.678 -8.146 -13.676 1.00 94.31 108 THR A C 1
ATOM 862 O O . THR A 1 108 ? 6.727 -8.711 -12.583 1.00 94.31 108 THR A O 1
ATOM 865 N N . GLN A 1 109 ? 7.617 -7.276 -14.062 1.00 94.44 109 GLN A N 1
ATOM 866 C CA . GLN A 1 109 ? 8.722 -6.854 -13.190 1.00 94.44 109 GLN A CA 1
ATOM 867 C C . GLN A 1 109 ? 8.213 -6.082 -11.964 1.00 94.44 109 GLN A C 1
ATOM 869 O O . GLN A 1 109 ? 8.622 -6.381 -10.842 1.00 94.44 109 GLN A O 1
ATOM 874 N N . ILE A 1 110 ? 7.266 -5.160 -12.156 1.00 93.50 110 ILE A N 1
ATOM 875 C CA . ILE A 1 110 ? 6.642 -4.390 -11.071 1.00 93.50 110 ILE A CA 1
ATOM 876 C C . ILE A 1 110 ? 5.938 -5.327 -10.086 1.00 93.50 110 ILE A C 1
ATOM 878 O O . ILE A 1 110 ? 6.199 -5.265 -8.889 1.00 93.50 110 ILE A O 1
ATOM 882 N N . LEU A 1 111 ? 5.114 -6.266 -10.571 1.00 93.25 111 LEU A N 1
ATOM 883 C CA . LEU A 1 111 ? 4.437 -7.258 -9.721 1.00 93.25 111 LEU A CA 1
ATOM 884 C C . LEU A 1 111 ? 5.408 -8.025 -8.808 1.00 93.25 111 LEU A C 1
ATOM 886 O O . LEU A 1 111 ? 5.073 -8.332 -7.659 1.00 93.25 111 LEU A O 1
ATOM 890 N N . LYS A 1 112 ? 6.610 -8.332 -9.304 1.00 91.38 112 LYS A N 1
ATOM 891 C CA . LYS A 1 112 ? 7.644 -9.019 -8.523 1.00 91.38 112 LYS A CA 1
ATOM 892 C C . LYS A 1 112 ? 8.266 -8.123 -7.449 1.00 91.38 112 LYS A C 1
ATOM 894 O O . LYS A 1 112 ? 8.546 -8.638 -6.376 1.00 91.38 112 LYS A O 1
ATOM 899 N N . ARG A 1 113 ? 8.433 -6.819 -7.705 1.00 91.88 113 ARG A N 1
ATOM 900 C CA . ARG A 1 113 ? 9.049 -5.859 -6.764 1.00 91.88 113 ARG A CA 1
ATOM 901 C C . ARG A 1 113 ? 8.079 -5.184 -5.794 1.00 91.88 113 ARG A C 1
ATOM 903 O O . ARG A 1 113 ? 8.546 -4.536 -4.871 1.00 91.88 113 ARG A O 1
ATOM 910 N N . LEU A 1 114 ? 6.764 -5.319 -5.981 1.00 92.88 114 LEU A N 1
ATOM 911 C CA . LEU A 1 114 ? 5.786 -4.764 -5.041 1.00 92.88 114 LEU A CA 1
ATOM 912 C C . LEU A 1 114 ? 5.938 -5.377 -3.646 1.00 92.88 114 LEU A C 1
ATOM 914 O O . LEU A 1 114 ? 5.672 -6.574 -3.480 1.00 92.88 114 LEU A O 1
ATOM 918 N N . SER A 1 115 ? 6.243 -4.528 -2.672 1.00 91.75 115 SER A N 1
ATOM 919 C CA . SER A 1 115 ? 6.217 -4.825 -1.246 1.00 91.75 115 SER A CA 1
ATOM 920 C C . SER A 1 115 ? 4.777 -4.896 -0.749 1.00 91.75 115 SER A C 1
ATOM 922 O O . SER A 1 115 ? 3.914 -4.088 -1.125 1.00 91.75 115 SER A O 1
ATOM 924 N N . GLY A 1 116 ? 4.502 -5.889 0.091 1.00 92.44 116 GLY A N 1
ATOM 925 C CA . GLY A 1 116 ? 3.229 -6.023 0.792 1.00 92.44 116 GLY A CA 1
ATOM 926 C C . GLY A 1 116 ? 3.402 -6.084 2.302 1.00 92.44 116 GLY A C 1
ATOM 927 O O . GLY A 1 116 ? 4.473 -6.418 2.805 1.00 92.44 116 GLY A O 1
ATOM 928 N N . TYR A 1 117 ? 2.311 -5.833 3.022 1.00 93.06 117 TYR A N 1
ATOM 929 C CA . TYR A 1 117 ? 2.269 -5.880 4.482 1.00 93.06 117 TYR A CA 1
ATOM 930 C C . TYR A 1 117 ? 1.084 -6.704 4.978 1.00 93.06 117 TYR A C 1
ATOM 932 O O . TYR A 1 117 ? -0.008 -6.678 4.400 1.00 93.06 117 TYR A O 1
ATOM 940 N N . PHE A 1 118 ? 1.290 -7.442 6.062 1.00 93.75 118 PHE A N 1
ATOM 941 C CA . PHE A 1 118 ? 0.193 -7.965 6.853 1.00 93.75 118 PHE A CA 1
ATOM 942 C C . PHE A 1 118 ? -0.213 -6.945 7.905 1.00 93.75 118 PHE A C 1
ATOM 944 O O . PHE A 1 118 ? 0.629 -6.454 8.650 1.00 93.75 118 PHE A O 1
ATOM 951 N N . VAL A 1 119 ? -1.511 -6.675 7.995 1.00 91.50 119 VAL A N 1
ATOM 952 C CA . VAL A 1 119 ? -2.091 -5.787 9.004 1.00 91.50 119 VAL A CA 1
ATOM 953 C C . VAL A 1 119 ? -2.983 -6.613 9.912 1.00 91.50 119 VAL A C 1
ATOM 955 O O . VAL A 1 119 ? -3.945 -7.225 9.440 1.00 91.50 119 VAL A O 1
ATOM 958 N N . SER A 1 120 ? -2.667 -6.622 11.203 1.00 92.25 120 SER A N 1
ATOM 959 C CA . SER A 1 120 ? -3.508 -7.218 12.241 1.00 92.25 120 SER A CA 1
ATOM 960 C C . SER A 1 120 ? -4.296 -6.120 12.939 1.00 92.25 120 SER A C 1
ATOM 962 O O . SER A 1 120 ? -3.714 -5.118 13.353 1.00 92.25 120 SER A O 1
ATOM 964 N N . TYR A 1 121 ? -5.604 -6.300 13.089 1.00 89.56 121 TYR A N 1
ATOM 965 C CA . TYR A 1 121 ? -6.483 -5.295 13.684 1.00 89.56 121 TYR A CA 1
ATOM 966 C C . TYR A 1 121 ? -7.629 -5.927 14.479 1.00 89.56 121 TYR A C 1
ATOM 968 O O . TYR A 1 121 ? -8.026 -7.072 14.232 1.00 89.56 121 TYR A O 1
ATOM 976 N N . GLN A 1 122 ? -8.170 -5.174 15.433 1.00 89.56 122 GLN A N 1
ATOM 977 C CA . GLN A 1 122 ? -9.378 -5.551 16.166 1.00 89.56 122 GLN A CA 1
ATOM 978 C C . GLN A 1 122 ? -10.628 -5.256 15.334 1.00 89.56 122 GLN A C 1
ATOM 980 O O . GLN A 1 122 ? -10.781 -4.170 14.782 1.00 89.56 122 GLN A O 1
ATOM 985 N N . THR A 1 123 ? -11.558 -6.204 15.248 1.00 83.81 123 THR A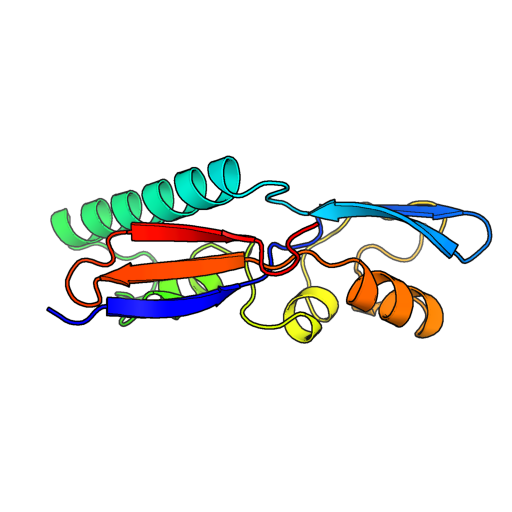 N 1
ATOM 986 C CA . THR A 1 123 ? -12.760 -6.043 14.410 1.00 83.81 123 THR A CA 1
ATOM 987 C C . THR A 1 123 ? -13.743 -5.011 14.935 1.00 83.81 123 THR A C 1
ATOM 989 O O . THR A 1 123 ? -14.446 -4.401 14.136 1.00 83.81 123 THR A O 1
ATOM 992 N N . ASP A 1 124 ? -13.785 -4.831 16.252 1.00 82.62 124 ASP A N 1
ATOM 993 C CA . ASP A 1 124 ? -14.876 -4.123 16.924 1.00 82.62 124 ASP A CA 1
ATOM 994 C C . ASP A 1 124 ? -14.647 -2.603 16.909 1.00 82.62 124 ASP A C 1
ATOM 996 O O . ASP A 1 124 ? -15.583 -1.827 16.756 1.00 82.62 124 ASP A O 1
ATOM 1000 N N . ASN A 1 125 ? -13.388 -2.175 17.034 1.00 83.19 125 ASN A N 1
ATOM 1001 C CA . ASN A 1 125 ? -12.982 -0.767 17.108 1.00 83.19 125 ASN A CA 1
ATOM 1002 C C . ASN A 1 125 ? -11.943 -0.373 16.037 1.00 83.19 125 ASN A C 1
ATOM 1004 O O . ASN A 1 125 ? -11.432 0.753 16.064 1.00 83.19 125 ASN A O 1
ATOM 1008 N N . TRP A 1 126 ? -11.593 -1.317 15.154 1.00 84.44 126 TRP A N 1
ATOM 1009 C CA . TRP A 1 126 ? -10.627 -1.165 14.064 1.00 84.44 126 TRP A CA 1
ATOM 1010 C C . TRP A 1 126 ? -9.211 -0.774 14.492 1.00 84.44 126 TRP A C 1
ATOM 1012 O O . TRP A 1 126 ? -8.434 -0.271 13.685 1.00 84.44 126 TRP A O 1
ATOM 1022 N N . GLU A 1 127 ? -8.855 -1.005 15.752 1.00 88.62 127 GLU A N 1
ATOM 1023 C CA . GLU A 1 127 ? -7.524 -0.713 16.272 1.00 88.62 127 GLU A CA 1
ATOM 1024 C C . GLU A 1 127 ? -6.450 -1.527 15.544 1.00 88.62 127 GLU A C 1
ATOM 1026 O O . GLU A 1 127 ? -6.550 -2.752 15.445 1.00 88.62 127 GLU A O 1
ATOM 1031 N N . ILE A 1 128 ? -5.418 -0.839 15.047 1.00 90.88 128 ILE A N 1
ATOM 1032 C CA . ILE A 1 128 ? -4.274 -1.450 14.370 1.00 90.88 128 ILE A CA 1
ATOM 1033 C C . ILE A 1 128 ? -3.322 -2.015 15.424 1.00 90.88 128 ILE A C 1
ATOM 1035 O O . ILE A 1 128 ? -2.684 -1.278 16.169 1.00 90.88 128 ILE A O 1
ATOM 1039 N N . LEU A 1 129 ? -3.197 -3.338 15.464 1.00 92.50 129 LEU A N 1
ATOM 1040 C CA . LEU A 1 129 ? -2.365 -4.041 16.438 1.00 92.50 129 LEU A CA 1
ATOM 1041 C C . LEU A 1 129 ? -0.924 -4.169 15.933 1.00 92.50 129 LEU A C 1
ATOM 1043 O O . LEU A 1 129 ? 0.027 -3.747 16.597 1.00 92.50 129 LEU A O 1
ATOM 1047 N N . SER A 1 130 ? -0.755 -4.713 14.724 1.00 93.81 130 SER A N 1
ATOM 1048 C CA . SER A 1 130 ? 0.558 -4.926 14.110 1.00 93.81 130 SER A CA 1
ATOM 1049 C C . SER A 1 130 ? 0.544 -4.673 12.607 1.00 93.81 130 SER A C 1
ATOM 1051 O O . SER A 1 130 ? -0.475 -4.850 11.934 1.00 93.81 130 SER A O 1
ATOM 1053 N N . VAL A 1 131 ? 1.707 -4.268 12.096 1.00 93.38 131 VAL A N 1
ATOM 1054 C CA . VAL A 1 131 ? 2.021 -4.214 10.668 1.00 93.38 131 VAL A CA 1
ATOM 1055 C C . VAL A 1 131 ? 3.338 -4.949 10.465 1.00 93.38 131 VAL A C 1
ATOM 1057 O O . VAL A 1 131 ? 4.353 -4.587 11.058 1.00 93.38 131 VAL A O 1
ATOM 1060 N N . GLU A 1 132 ? 3.314 -5.989 9.643 1.00 95.31 132 GLU A N 1
ATOM 1061 C CA . GLU A 1 132 ? 4.451 -6.872 9.376 1.00 95.31 132 GLU A CA 1
ATOM 1062 C C . GLU A 1 132 ? 4.753 -6.861 7.880 1.00 95.31 132 GLU A C 1
ATOM 1064 O O . GLU A 1 132 ? 3.827 -6.932 7.071 1.00 95.31 132 GLU A O 1
ATOM 1069 N N . SER A 1 133 ? 6.029 -6.791 7.493 1.00 93.56 133 SER A N 1
ATOM 1070 C CA . SER A 1 133 ? 6.399 -6.983 6.087 1.00 93.56 133 SER A CA 1
ATOM 1071 C C . SER A 1 133 ? 6.072 -8.414 5.663 1.00 93.56 133 SER A C 1
ATOM 1073 O O . SER A 1 133 ? 6.305 -9.363 6.409 1.00 93.56 133 SER A O 1
ATOM 1075 N N . ILE A 1 134 ? 5.503 -8.573 4.472 1.00 91.00 134 ILE A N 1
ATOM 1076 C CA . ILE A 1 134 ? 5.246 -9.895 3.877 1.00 91.00 134 ILE A CA 1
ATOM 1077 C C . ILE A 1 134 ? 6.525 -10.453 3.290 1.00 91.00 134 ILE A C 1
ATOM 1079 O O . ILE A 1 134 ? 6.795 -11.649 3.374 1.00 91.00 134 ILE A O 1
ATOM 1083 N N . ASP A 1 135 ? 7.293 -9.551 2.702 1.00 71.50 135 ASP A N 1
ATOM 1084 C CA . ASP A 1 135 ? 8.614 -9.808 2.192 1.00 71.50 135 ASP A CA 1
ATOM 1085 C C . ASP A 1 135 ? 9.555 -9.522 3.376 1.00 71.50 135 ASP A C 1
ATOM 1087 O O . ASP A 1 135 ? 9.990 -8.389 3.588 1.00 71.50 135 ASP A O 1
ATOM 1091 N N . ASN A 1 136 ? 9.742 -10.507 4.263 1.00 43.75 136 ASN A N 1
ATOM 1092 C CA . ASN A 1 136 ? 10.874 -10.460 5.191 1.00 43.75 136 ASN A CA 1
ATOM 1093 C C . ASN A 1 136 ? 12.158 -10.641 4.353 1.00 43.75 136 ASN A C 1
ATOM 1095 O O . ASN A 1 136 ? 12.120 -11.438 3.411 1.00 43.75 136 ASN A O 1
ATOM 1099 N N . PRO A 1 137 ? 13.236 -9.890 4.646 1.00 42.97 137 PRO A N 1
ATOM 1100 C CA . PRO A 1 137 ? 14.483 -9.915 3.878 1.00 42.97 137 PRO A CA 1
ATOM 1101 C C . PRO A 1 137 ? 15.111 -11.309 3.776 1.00 42.97 137 PRO A C 1
ATOM 1103 O O . PRO A 1 137 ? 14.951 -12.108 4.730 1.00 42.97 137 PRO A O 1
#

Mean predicted aligned error: 5.53 Å